Protein AF-A0A800LUM9-F1 (afdb_monomer)

Foldseek 3Di:
DDDAPLVCLVPVDPGPDDDDDPDDDDDDDDDSVNVVVVCVVPVVVVVVVVVVSVVVVVVVVVVVVVVVVVVVVVVD

Structure (mmCIF, N/CA/C/O backbone):
data_AF-A0A800LUM9-F1
#
_entry.id   AF-A0A800LUM9-F1
#
loop_
_atom_site.group_PDB
_atom_site.id
_atom_site.type_symbol
_atom_site.label_atom_id
_atom_site.label_alt_id
_atom_site.label_comp_id
_atom_site.label_asym_id
_atom_site.label_entity_id
_atom_site.label_seq_id
_atom_site.pdbx_PDB_ins_code
_atom_site.Cartn_x
_atom_site.Cartn_y
_atom_site.Cartn_z
_atom_site.occupancy
_atom_site.B_iso_or_equiv
_atom_site.auth_seq_id
_atom_site.auth_comp_id
_atom_site.auth_asym_id
_atom_site.auth_atom_id
_atom_site.pdbx_PDB_model_num
ATOM 1 N N . GLY A 1 1 ? -4.789 -11.774 -8.900 1.00 82.38 1 GLY A N 1
ATOM 2 C CA . GLY A 1 1 ? -4.955 -10.394 -9.395 1.00 82.38 1 GLY A CA 1
ATOM 3 C C . GLY A 1 1 ? -3.770 -9.534 -8.997 1.00 82.38 1 GLY A C 1
ATOM 4 O O . GLY A 1 1 ? -2.889 -10.014 -8.288 1.00 82.38 1 GLY A O 1
ATOM 5 N N . MET A 1 2 ? -3.748 -8.283 -9.453 1.00 88.38 2 MET A N 1
ATOM 6 C CA . MET A 1 2 ? -2.746 -7.276 -9.091 1.00 88.38 2 MET A CA 1
ATOM 7 C C . MET A 1 2 ? -3.379 -6.240 -8.157 1.00 88.38 2 MET A C 1
ATOM 9 O O . MET A 1 2 ? -4.530 -5.874 -8.352 1.00 88.38 2 MET A O 1
ATOM 13 N N . ILE A 1 3 ? -2.624 -5.776 -7.158 1.00 93.38 3 ILE A N 1
ATOM 14 C CA . ILE A 1 3 ? -3.029 -4.660 -6.291 1.00 93.38 3 ILE A CA 1
ATOM 15 C C . ILE A 1 3 ? -2.293 -3.389 -6.716 1.00 93.38 3 ILE A C 1
ATOM 17 O O . ILE A 1 3 ? -1.138 -3.468 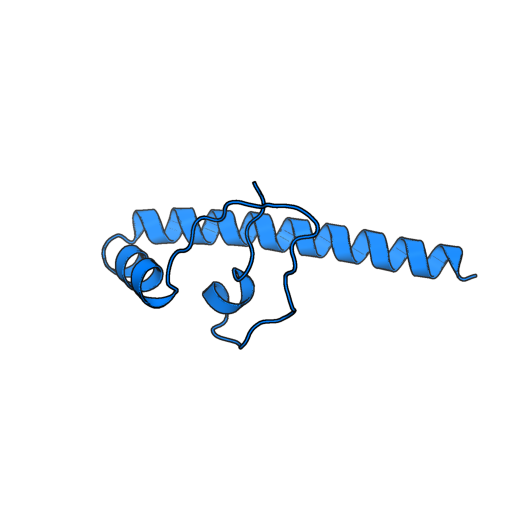-7.143 1.00 93.38 3 ILE A O 1
ATOM 21 N N . VAL A 1 4 ? -2.927 -2.234 -6.574 1.00 94.31 4 VAL A N 1
ATOM 22 C CA . VAL A 1 4 ? -2.306 -0.915 -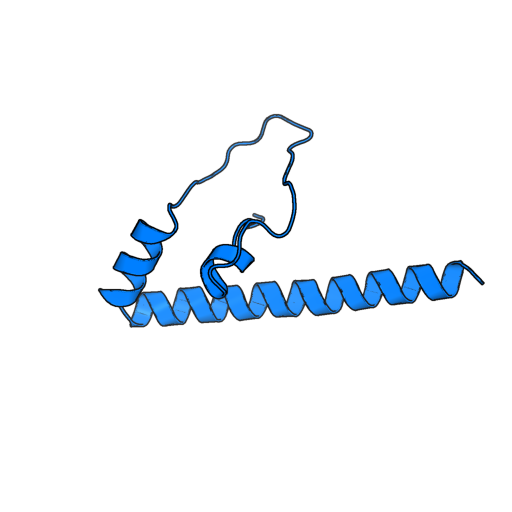6.761 1.00 94.31 4 VAL A CA 1
ATOM 23 C C . VAL A 1 4 ? -2.766 0.013 -5.639 1.00 94.31 4 VAL A C 1
ATOM 25 O O . VAL A 1 4 ? -3.789 -0.245 -5.012 1.00 94.31 4 VAL A O 1
ATOM 28 N N . GLY A 1 5 ? -2.004 1.074 -5.370 1.00 94.12 5 GLY A N 1
ATOM 29 C CA . GLY A 1 5 ? -2.280 1.989 -4.253 1.00 94.12 5 GLY A CA 1
ATOM 30 C C . GLY A 1 5 ? -1.783 1.477 -2.898 1.00 94.12 5 GLY A C 1
ATOM 31 O O . GLY A 1 5 ? -1.995 2.124 -1.877 1.00 94.12 5 GLY A O 1
ATOM 32 N N . GLU A 1 6 ? -1.075 0.346 -2.876 1.00 95.25 6 GLU A N 1
ATOM 33 C CA . GLU A 1 6 ? -0.586 -0.263 -1.644 1.00 95.25 6 GLU A CA 1
ATOM 34 C C . GLU A 1 6 ? 0.491 0.571 -0.951 1.00 95.25 6 GLU A C 1
ATOM 36 O O . GLU A 1 6 ? 0.561 0.573 0.271 1.00 95.25 6 GLU A O 1
ATOM 41 N N . LEU A 1 7 ? 1.306 1.293 -1.726 1.00 95.06 7 LEU A N 1
ATOM 42 C CA . LEU A 1 7 ? 2.343 2.172 -1.187 1.00 95.06 7 LEU A CA 1
ATOM 43 C C . LEU A 1 7 ? 1.709 3.262 -0.320 1.00 95.06 7 LEU A C 1
ATOM 45 O O . LEU A 1 7 ? 2.012 3.331 0.863 1.00 95.06 7 LEU A O 1
ATOM 49 N N . ALA A 1 8 ? 0.729 3.984 -0.875 1.00 94.44 8 ALA A N 1
ATOM 50 C CA . ALA A 1 8 ? -0.003 5.038 -0.174 1.00 94.44 8 ALA A CA 1
ATOM 51 C C . ALA A 1 8 ? -0.771 4.522 1.058 1.00 94.44 8 ALA A C 1
ATOM 53 O O . ALA A 1 8 ? -0.953 5.248 2.036 1.00 94.44 8 ALA A O 1
ATOM 54 N N . LEU A 1 9 ? -1.225 3.262 1.037 1.00 94.56 9 LEU A N 1
ATOM 55 C CA . LEU A 1 9 ? -1.834 2.642 2.213 1.00 94.56 9 LEU A CA 1
ATOM 56 C C . LEU A 1 9 ? -0.811 2.422 3.341 1.00 94.56 9 LEU A C 1
ATOM 58 O O . LEU A 1 9 ? -1.171 2.596 4.504 1.00 94.56 9 LEU A O 1
ATOM 62 N N . VAL A 1 10 ? 0.431 2.052 3.006 1.00 94.25 10 VAL A N 1
ATOM 63 C CA . VAL A 1 10 ? 1.498 1.751 3.977 1.00 94.25 10 VAL A CA 1
ATOM 64 C C . VAL A 1 10 ? 2.156 3.010 4.536 1.00 94.25 10 VAL A C 1
ATOM 66 O O . VAL A 1 10 ? 2.360 3.081 5.745 1.00 94.25 10 VAL A O 1
ATOM 69 N N . ASP A 1 11 ? 2.514 3.977 3.691 1.00 93.25 11 ASP A N 1
ATOM 70 C CA . ASP A 1 11 ? 3.336 5.128 4.098 1.00 93.25 11 ASP A CA 1
ATOM 71 C C . ASP A 1 11 ? 2.562 6.452 4.215 1.00 93.25 11 ASP A C 1
ATOM 73 O O . ASP A 1 11 ? 3.094 7.429 4.737 1.00 93.25 11 ASP A O 1
ATOM 77 N N . GLY A 1 12 ? 1.306 6.494 3.757 1.00 92.50 12 GLY A N 1
ATOM 78 C CA . GLY A 1 12 ? 0.483 7.705 3.749 1.00 92.50 12 GLY A CA 1
ATOM 79 C C . GLY A 1 12 ? 0.883 8.744 2.695 1.00 92.50 12 GLY A C 1
ATOM 80 O O . GLY A 1 12 ? 0.277 9.816 2.647 1.00 92.50 12 GLY A O 1
ATOM 81 N N . SER A 1 13 ? 1.862 8.448 1.840 1.00 94.00 13 SER A N 1
ATOM 82 C CA . SER A 1 13 ? 2.300 9.344 0.771 1.00 94.00 13 SER A CA 1
ATOM 83 C C . SER A 1 13 ? 1.262 9.416 -0.359 1.00 94.00 13 SER A C 1
ATOM 85 O O . SER A 1 13 ? 0.483 8.479 -0.567 1.00 94.00 13 SER A O 1
ATOM 87 N N . PRO A 1 14 ? 1.259 10.495 -1.167 1.00 93.06 14 PRO A N 1
ATOM 88 C CA . PRO A 1 14 ? 0.502 10.528 -2.415 1.00 93.06 14 PRO A CA 1
ATOM 89 C C . PRO A 1 14 ? 0.876 9.376 -3.361 1.00 93.06 14 PRO A C 1
ATOM 91 O O . PRO A 1 14 ? 1.924 8.745 -3.224 1.00 93.06 14 PRO A O 1
ATOM 94 N N . ARG A 1 15 ? 0.034 9.128 -4.377 1.00 92.44 15 ARG A N 1
ATOM 95 C CA . ARG A 1 15 ? 0.271 8.079 -5.387 1.00 92.44 15 ARG A CA 1
ATOM 96 C C . ARG A 1 15 ? 1.713 8.122 -5.923 1.00 92.44 15 ARG A C 1
ATOM 98 O O . ARG A 1 15 ? 2.178 9.158 -6.391 1.00 92.44 15 ARG A O 1
ATOM 105 N N . SER A 1 16 ? 2.391 6.979 -5.917 1.00 93.62 16 SER A N 1
ATOM 106 C CA . SER A 1 16 ? 3.762 6.860 -6.434 1.00 93.62 16 SER A CA 1
ATOM 107 C C . SER A 1 16 ? 3.832 6.882 -7.963 1.00 93.62 16 SER A C 1
ATOM 109 O O . SER A 1 16 ? 4.861 7.220 -8.540 1.00 93.62 16 SER A O 1
ATOM 111 N N . ALA A 1 17 ? 2.738 6.506 -8.629 1.00 93.69 17 ALA A N 1
ATOM 112 C CA . ALA A 1 17 ? 2.639 6.424 -10.079 1.00 93.69 17 ALA A CA 1
ATOM 113 C C . ALA A 1 17 ? 1.178 6.523 -10.546 1.00 93.69 17 ALA A C 1
ATOM 115 O O . ALA A 1 17 ? 0.234 6.537 -9.751 1.00 93.69 17 ALA A O 1
ATOM 116 N N . ARG A 1 18 ? 0.993 6.578 -11.868 1.00 93.56 18 ARG A N 1
ATOM 117 C CA . ARG A 1 18 ? -0.314 6.428 -12.521 1.00 93.56 18 ARG A CA 1
ATOM 118 C C . ARG A 1 18 ? -0.531 4.958 -12.879 1.00 93.56 18 ARG A C 1
ATOM 120 O O . ARG A 1 18 ? 0.378 4.333 -13.413 1.00 93.56 18 ARG A O 1
ATOM 127 N N . ALA A 1 19 ? -1.726 4.439 -12.619 1.00 93.12 19 ALA A N 1
ATOM 128 C CA . ALA A 1 19 ? -2.167 3.138 -13.108 1.00 93.12 19 ALA A CA 1
ATOM 129 C C . ALA A 1 19 ? -3.182 3.363 -14.234 1.00 93.12 19 ALA A C 1
ATOM 131 O O . ALA A 1 19 ? -4.118 4.143 -14.068 1.00 93.12 19 ALA A O 1
ATOM 132 N N . PHE A 1 20 ? -2.974 2.702 -15.368 1.00 94.44 20 PHE A N 1
ATOM 133 C CA . PHE A 1 20 ? -3.865 2.743 -16.524 1.00 94.44 20 PHE A CA 1
ATOM 134 C C . PHE A 1 20 ? -4.217 1.315 -16.921 1.00 94.44 20 PHE A C 1
ATOM 136 O O . PHE A 1 20 ? -3.381 0.420 -16.786 1.00 94.44 20 PHE A O 1
ATOM 143 N N . SER A 1 21 ? -5.437 1.122 -17.416 1.00 95.31 21 SER A N 1
ATOM 144 C CA . SER A 1 21 ? -5.824 -0.120 -18.073 1.00 95.31 21 SER A CA 1
ATOM 145 C C . SER A 1 21 ? -5.734 0.039 -19.586 1.00 95.31 21 SER A C 1
ATOM 147 O O . SER A 1 21 ? -6.110 1.086 -20.110 1.00 95.31 21 SER A O 1
ATOM 149 N N . TYR A 1 22 ? -5.240 -0.990 -20.273 1.00 95.69 22 TYR A N 1
ATOM 150 C CA . TYR A 1 22 ? -5.202 -1.045 -21.740 1.00 95.69 22 TYR A CA 1
ATOM 151 C C . TYR A 1 22 ? -6.461 -1.681 -22.340 1.00 95.69 22 TYR A C 1
ATOM 153 O O . TYR A 1 22 ? -6.713 -1.530 -23.530 1.00 95.69 22 TYR A O 1
ATOM 161 N N . GLU A 1 23 ? -7.241 -2.374 -21.512 1.00 96.81 23 GLU A N 1
ATOM 162 C CA . GLU A 1 23 ? -8.441 -3.117 -21.892 1.00 96.81 23 GLU A CA 1
ATOM 163 C C . GLU A 1 23 ? -9.549 -2.880 -20.858 1.00 96.81 23 GLU A C 1
ATOM 165 O O . GLU A 1 23 ? -9.288 -2.392 -19.748 1.00 96.81 23 GLU A O 1
ATOM 170 N N . ASP A 1 24 ? -10.783 -3.256 -21.187 1.00 97.12 24 ASP A N 1
ATOM 171 C CA . ASP A 1 24 ? -11.891 -3.213 -20.234 1.00 97.12 24 ASP A CA 1
ATOM 172 C C . ASP A 1 24 ? -11.555 -4.063 -19.005 1.00 97.12 24 ASP A C 1
ATOM 174 O O . ASP A 1 24 ? -11.297 -5.263 -19.090 1.00 97.12 24 ASP A O 1
ATOM 178 N N . THR A 1 25 ? -11.500 -3.419 -17.839 1.00 95.75 25 THR A N 1
ATOM 179 C CA . THR A 1 25 ? -11.036 -4.042 -16.598 1.00 95.75 25 THR A CA 1
ATOM 180 C C . THR A 1 25 ? -11.985 -3.728 -15.460 1.00 95.75 25 THR A C 1
ATOM 182 O O . THR A 1 25 ? -12.299 -2.573 -15.182 1.00 95.75 25 THR A O 1
ATOM 185 N N . THR A 1 26 ? -12.400 -4.771 -14.750 1.00 95.88 26 THR A N 1
ATOM 186 C CA . THR A 1 26 ? -13.134 -4.645 -13.493 1.00 95.88 26 THR A CA 1
ATOM 187 C C . THR A 1 26 ? -12.153 -4.588 -12.330 1.00 95.88 26 THR A C 1
ATOM 189 O O . THR A 1 26 ? -11.279 -5.447 -12.197 1.00 95.88 26 THR A O 1
ATOM 192 N N . VAL A 1 27 ? -12.316 -3.591 -11.463 1.00 95.75 27 VAL A N 1
ATOM 193 C CA . VAL A 1 27 ? -11.511 -3.425 -10.250 1.00 95.75 27 VAL A CA 1
ATOM 194 C C . VAL A 1 27 ? -12.391 -3.489 -9.010 1.00 95.75 27 VAL A C 1
ATOM 196 O O . VAL A 1 27 ? -13.564 -3.128 -9.045 1.00 95.75 27 VAL A O 1
ATOM 199 N N . LEU A 1 28 ? -11.801 -3.944 -7.908 1.00 96.12 28 LEU A N 1
ATOM 200 C CA . LEU A 1 28 ? -12.381 -3.807 -6.578 1.00 96.12 28 LEU A CA 1
ATOM 201 C C . LEU A 1 28 ? -11.696 -2.633 -5.889 1.00 96.12 28 LEU A C 1
ATOM 203 O O . LEU A 1 28 ? -10.469 -2.613 -5.772 1.00 96.12 28 LEU A O 1
ATOM 207 N N . GLU A 1 29 ? -12.490 -1.668 -5.442 1.00 95.50 29 GLU A N 1
ATOM 208 C CA . GLU A 1 29 ? -12.010 -0.507 -4.704 1.00 95.50 29 GLU A CA 1
ATOM 209 C C . GLU A 1 29 ? -12.265 -0.695 -3.209 1.00 95.50 29 GLU A C 1
ATOM 211 O O . GLU A 1 29 ? -13.347 -1.108 -2.791 1.00 95.50 29 GLU A O 1
ATOM 216 N N . ILE A 1 30 ? -11.259 -0.365 -2.401 1.00 95.44 30 ILE A N 1
ATOM 217 C CA . ILE A 1 30 ? -11.392 -0.238 -0.953 1.00 95.44 30 ILE A CA 1
ATOM 218 C C . ILE A 1 30 ? -10.777 1.104 -0.575 1.00 95.44 30 ILE A C 1
ATOM 220 O O . ILE A 1 30 ? -9.607 1.352 -0.877 1.00 95.44 30 ILE A O 1
ATOM 224 N N . LYS A 1 31 ? -11.549 1.972 0.084 1.00 95.75 31 LYS A N 1
ATOM 225 C CA . LYS A 1 31 ? -11.033 3.264 0.547 1.00 95.75 31 LYS A CA 1
ATOM 226 C C . LYS A 1 31 ? -10.001 3.048 1.649 1.00 95.75 31 LYS A C 1
ATOM 228 O O . LYS A 1 31 ? -10.168 2.183 2.510 1.00 95.75 31 LYS A O 1
ATOM 233 N N . SER A 1 32 ? -8.949 3.866 1.644 1.00 94.19 32 SER A N 1
ATOM 234 C CA . SER A 1 32 ? -7.866 3.779 2.631 1.00 94.19 32 SER A CA 1
ATOM 235 C C . SER A 1 32 ? -8.371 3.900 4.066 1.00 94.19 32 SER A C 1
ATOM 237 O O . SER A 1 32 ? -7.893 3.188 4.943 1.00 94.19 32 SER A O 1
ATOM 239 N N . ASP A 1 33 ? -9.344 4.774 4.304 1.00 95.88 33 ASP A N 1
ATOM 240 C CA . ASP A 1 33 ? -9.829 5.051 5.656 1.00 95.88 33 ASP A CA 1
ATOM 241 C C . ASP A 1 33 ? -10.704 3.907 6.175 1.00 95.88 33 ASP A C 1
ATOM 243 O O . ASP A 1 33 ? -10.579 3.514 7.332 1.00 95.88 33 ASP A O 1
ATOM 247 N N . ASP A 1 34 ? -11.494 3.288 5.293 1.00 97.38 34 ASP A N 1
ATOM 248 C CA . ASP A 1 34 ? -12.321 2.128 5.629 1.00 97.38 34 ASP A CA 1
ATOM 249 C C . ASP A 1 34 ? -11.450 0.921 5.996 1.00 9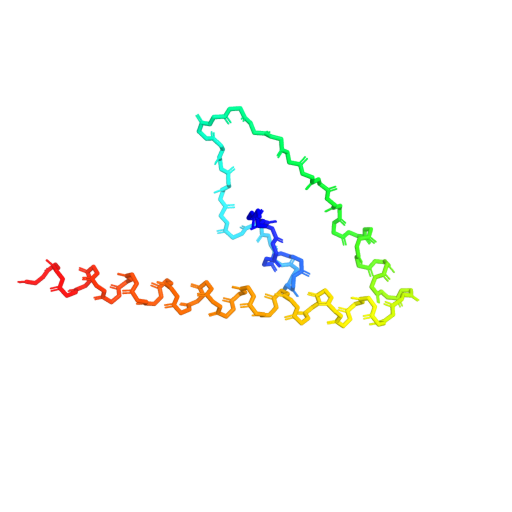7.38 34 ASP A C 1
ATOM 251 O O . ASP A 1 34 ? -11.669 0.281 7.027 1.00 97.38 34 ASP A O 1
ATOM 255 N N . ILE A 1 35 ? -10.414 0.620 5.198 1.00 96.44 35 ILE A N 1
ATOM 256 C CA . ILE A 1 35 ? -9.526 -0.506 5.514 1.00 96.44 35 ILE A CA 1
ATOM 257 C C . ILE A 1 35 ? -8.685 -0.232 6.760 1.00 96.44 35 ILE A C 1
ATOM 259 O O . ILE A 1 35 ? -8.519 -1.141 7.568 1.00 96.44 35 ILE A O 1
ATOM 263 N N . ARG A 1 36 ? -8.196 0.999 6.968 1.00 95.88 36 ARG A N 1
ATOM 264 C CA . ARG A 1 36 ? -7.475 1.363 8.201 1.00 95.88 36 ARG A CA 1
ATOM 265 C C . ARG A 1 36 ? -8.353 1.159 9.426 1.00 95.88 36 ARG A C 1
ATOM 267 O O . ARG A 1 36 ? -7.930 0.457 10.340 1.00 95.88 36 ARG A O 1
ATOM 274 N N . LYS A 1 37 ? -9.595 1.644 9.384 1.00 97.88 37 LYS A N 1
ATOM 275 C CA . LYS A 1 37 ? -10.566 1.441 10.461 1.00 97.88 37 LYS A CA 1
ATOM 276 C C . LYS A 1 37 ? -10.786 -0.044 10.763 1.00 97.88 37 LYS A C 1
ATOM 278 O O . LYS A 1 37 ? -10.742 -0.440 11.921 1.00 97.88 37 LYS A O 1
ATOM 283 N N . ILE A 1 38 ? -10.947 -0.887 9.738 1.00 97.88 38 ILE A N 1
ATOM 284 C CA . ILE A 1 38 ? -11.091 -2.343 9.921 1.00 97.88 38 ILE A CA 1
ATOM 285 C C . ILE A 1 38 ? -9.830 -2.959 10.543 1.00 97.88 38 ILE A C 1
ATOM 287 O O . ILE A 1 38 ? -9.931 -3.837 11.398 1.00 97.88 38 ILE A O 1
ATOM 291 N N . MET A 1 39 ? -8.637 -2.540 10.118 1.00 97.62 39 MET A N 1
ATOM 292 C CA . MET A 1 39 ? -7.381 -3.061 10.666 1.00 97.62 39 MET A CA 1
ATOM 293 C C . MET A 1 39 ? -7.168 -2.654 12.129 1.00 97.62 39 MET A C 1
ATOM 295 O O . MET A 1 39 ? -6.599 -3.439 12.886 1.00 97.62 39 MET A O 1
ATOM 299 N N . GLU A 1 40 ? -7.627 -1.462 12.516 1.00 97.31 40 GLU A N 1
ATOM 300 C CA . GLU A 1 40 ? -7.609 -0.965 13.896 1.00 97.31 40 GLU A CA 1
ATOM 301 C C . GLU A 1 40 ? -8.637 -1.691 14.772 1.00 97.31 40 GLU A C 1
ATOM 303 O O . GLU A 1 40 ? -8.303 -2.138 15.868 1.00 97.31 40 GLU A O 1
ATOM 308 N N . GLU A 1 41 ? -9.865 -1.868 14.275 1.00 98.62 41 GLU A N 1
ATOM 309 C CA . GLU A 1 41 ? -10.946 -2.562 14.988 1.00 98.62 41 GLU A CA 1
ATOM 310 C C . GLU A 1 41 ? -10.665 -4.068 15.132 1.00 98.62 41 GLU A C 1
ATOM 312 O O . GLU A 1 41 ? -10.968 -4.676 16.159 1.00 98.62 41 GLU A O 1
ATOM 317 N N . TYR A 1 42 ? -10.012 -4.669 14.131 1.00 98.56 42 TYR A N 1
ATOM 318 C CA . TYR A 1 42 ? -9.659 -6.087 14.101 1.00 98.56 42 TYR A CA 1
ATOM 319 C C . TYR A 1 42 ? -8.149 -6.284 13.857 1.00 98.56 42 TYR A C 1
ATOM 321 O O . TYR A 1 42 ? -7.738 -6.660 12.750 1.00 98.56 42 TYR A O 1
ATOM 329 N N . PRO A 1 43 ? -7.289 -6.155 14.889 1.00 98.25 43 PRO A N 1
ATOM 330 C CA . PRO A 1 43 ? -5.827 -6.192 14.736 1.00 98.25 43 PRO A CA 1
ATOM 331 C C . PRO A 1 43 ? -5.276 -7.460 14.074 1.00 98.25 43 PRO A C 1
ATOM 333 O O . PRO A 1 43 ? -4.266 -7.419 13.371 1.00 98.25 43 PRO A O 1
ATOM 336 N N . ARG A 1 44 ? -5.950 -8.607 14.242 1.00 98.38 44 ARG A N 1
ATOM 337 C CA . ARG A 1 44 ? -5.576 -9.854 13.553 1.00 98.38 44 ARG A CA 1
ATOM 338 C C . ARG A 1 44 ? -5.727 -9.735 12.034 1.00 98.38 44 ARG A C 1
ATOM 340 O O . ARG A 1 44 ? -4.882 -10.251 11.305 1.00 98.38 44 ARG A O 1
ATOM 347 N N . ILE A 1 45 ? -6.771 -9.053 11.561 1.00 98.25 45 ILE A N 1
ATOM 348 C CA . ILE A 1 45 ? -6.951 -8.740 10.138 1.00 98.25 45 ILE A CA 1
ATOM 349 C C . ILE A 1 45 ? -5.859 -7.765 9.701 1.00 98.25 45 ILE A C 1
ATOM 351 O O . ILE A 1 45 ? -5.195 -8.030 8.701 1.00 98.25 45 ILE A O 1
ATOM 355 N N . GLY A 1 46 ? -5.601 -6.713 10.486 1.00 98.12 46 GLY A N 1
ATOM 356 C CA . GLY A 1 46 ? -4.507 -5.768 10.237 1.00 98.12 46 GLY A CA 1
ATOM 357 C C . GLY A 1 46 ? -3.152 -6.444 10.048 1.00 98.12 46 GLY A C 1
ATOM 358 O O . GLY A 1 46 ? -2.470 -6.202 9.052 1.00 98.12 46 GLY A O 1
ATOM 359 N N . TYR A 1 47 ? -2.800 -7.379 10.933 1.00 98.44 47 TYR A N 1
ATOM 360 C CA . TYR A 1 47 ? -1.579 -8.173 10.806 1.00 98.44 47 TYR A CA 1
ATOM 361 C C . TYR A 1 47 ? -1.536 -8.973 9.497 1.00 98.44 47 TYR A C 1
ATOM 363 O O . TYR A 1 47 ? -0.524 -8.955 8.795 1.00 98.44 47 TYR A O 1
ATOM 371 N N . ILE A 1 48 ? -2.625 -9.663 9.142 1.00 98.31 48 ILE A N 1
ATOM 372 C CA . ILE A 1 48 ? -2.695 -10.469 7.913 1.00 98.31 48 ILE A CA 1
ATOM 373 C C . ILE A 1 48 ? -2.546 -9.580 6.674 1.00 98.31 48 ILE A C 1
ATOM 375 O O . ILE A 1 48 ? -1.765 -9.911 5.776 1.00 98.31 48 ILE A O 1
ATOM 379 N N . VAL A 1 49 ? -3.258 -8.451 6.633 1.00 96.88 49 VAL A N 1
ATOM 380 C CA . VAL A 1 49 ? -3.187 -7.480 5.534 1.00 96.88 49 VAL A CA 1
ATOM 381 C C . VAL A 1 49 ? -1.764 -6.951 5.406 1.00 96.88 49 VAL A C 1
ATOM 383 O O . VAL A 1 49 ? -1.153 -7.106 4.348 1.00 96.88 49 VAL A O 1
ATOM 386 N N . MET A 1 50 ? -1.190 -6.419 6.487 1.00 97.19 50 MET A N 1
ATOM 387 C CA . MET A 1 50 ? 0.133 -5.798 6.449 1.00 97.19 50 MET A CA 1
ATOM 388 C C . MET A 1 50 ? 1.245 -6.806 6.128 1.00 97.19 50 MET A C 1
ATOM 390 O O . MET A 1 50 ? 2.133 -6.514 5.325 1.00 97.19 50 MET A O 1
ATOM 394 N N . ARG A 1 51 ? 1.168 -8.035 6.659 1.00 98.06 51 ARG A N 1
ATOM 395 C CA . ARG A 1 51 ? 2.082 -9.132 6.294 1.00 98.06 51 ARG A CA 1
ATOM 396 C C . ARG A 1 51 ? 2.032 -9.420 4.794 1.00 98.06 51 ARG A C 1
ATOM 398 O O . ARG A 1 51 ? 3.076 -9.579 4.161 1.00 98.06 51 ARG A O 1
ATOM 405 N N . ASN A 1 52 ? 0.834 -9.493 4.219 1.00 96.69 52 ASN A N 1
ATOM 406 C CA . ASN A 1 52 ? 0.670 -9.769 2.794 1.00 96.69 52 ASN A CA 1
ATOM 407 C C . ASN A 1 52 ? 1.164 -8.599 1.929 1.00 96.69 52 ASN A C 1
ATOM 409 O O . ASN A 1 52 ? 1.844 -8.839 0.928 1.00 96.69 52 ASN A O 1
ATOM 413 N N . LEU A 1 53 ? 0.906 -7.352 2.339 1.00 96.25 53 LEU A N 1
ATOM 414 C CA . LEU A 1 53 ? 1.448 -6.158 1.681 1.00 96.25 53 LEU A CA 1
ATOM 415 C C . LEU A 1 53 ? 2.978 -6.150 1.700 1.00 96.25 53 LEU A C 1
ATOM 417 O O . LEU A 1 53 ? 3.594 -5.964 0.650 1.00 96.25 53 LEU A O 1
ATOM 421 N N . ALA A 1 54 ? 3.598 -6.445 2.845 1.00 9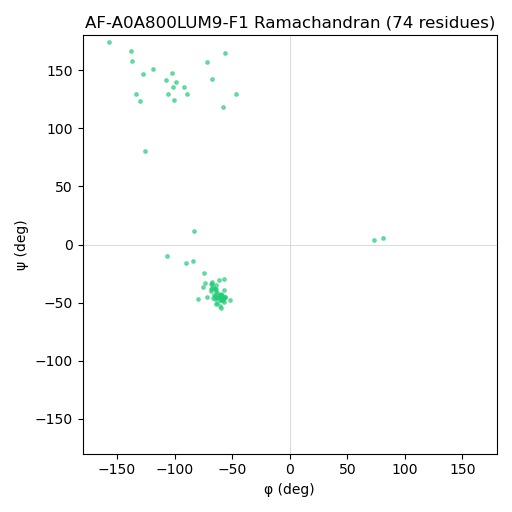7.25 54 ALA A N 1
ATOM 422 C CA . ALA A 1 54 ? 5.050 -6.541 2.958 1.00 97.25 54 ALA A CA 1
ATOM 423 C C . ALA A 1 54 ? 5.622 -7.576 1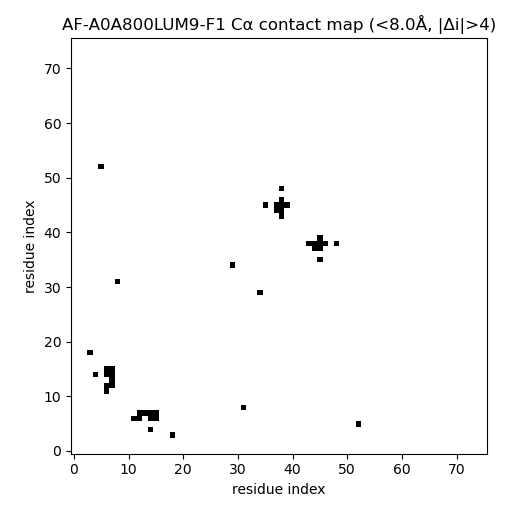.975 1.00 97.25 54 ALA A C 1
ATOM 425 O O . ALA A 1 54 ? 6.567 -7.282 1.239 1.00 97.25 54 ALA A O 1
ATOM 426 N N . VAL A 1 55 ? 5.017 -8.767 1.875 1.00 97.12 55 VAL A N 1
ATOM 427 C CA . VAL A 1 55 ? 5.435 -9.793 0.902 1.00 97.12 55 VAL A CA 1
ATOM 428 C C . VAL A 1 55 ? 5.331 -9.281 -0.540 1.00 97.12 55 VAL A C 1
ATOM 430 O O . VAL A 1 55 ? 6.260 -9.490 -1.327 1.00 97.12 55 VAL A O 1
ATOM 433 N N . VAL A 1 56 ? 4.238 -8.598 -0.897 1.00 96.19 56 VAL A N 1
ATOM 434 C CA . VAL A 1 56 ? 4.041 -8.023 -2.240 1.00 96.19 56 VAL A CA 1
ATOM 435 C C . VAL A 1 56 ? 5.096 -6.961 -2.549 1.00 96.19 56 VAL A C 1
ATOM 437 O O . VAL A 1 56 ? 5.761 -7.050 -3.584 1.00 96.19 56 VAL A O 1
ATOM 440 N N . LEU A 1 57 ? 5.295 -6.001 -1.647 1.00 96.12 57 LEU A N 1
ATOM 441 C CA . LEU A 1 57 ? 6.263 -4.916 -1.805 1.00 96.12 57 LEU A CA 1
ATOM 442 C C . LEU A 1 57 ? 7.691 -5.450 -1.933 1.00 96.12 57 LEU A C 1
ATOM 444 O O . LEU A 1 57 ? 8.421 -5.057 -2.842 1.00 96.12 57 LEU A O 1
ATOM 448 N N . THR A 1 58 ? 8.070 -6.429 -1.107 1.00 97.69 58 THR A N 1
ATOM 449 C CA . THR A 1 58 ? 9.420 -7.013 -1.165 1.00 97.69 58 THR A CA 1
ATOM 450 C C . THR A 1 58 ? 9.657 -7.762 -2.482 1.00 97.69 58 THR A C 1
ATOM 452 O O . THR A 1 58 ? 10.752 -7.713 -3.044 1.00 97.69 58 THR A O 1
ATOM 455 N N . ARG A 1 59 ? 8.637 -8.456 -3.010 1.00 96.50 59 ARG A N 1
ATOM 456 C CA . ARG A 1 59 ? 8.709 -9.101 -4.334 1.00 96.50 59 ARG A CA 1
ATOM 457 C C . ARG A 1 59 ? 8.854 -8.069 -5.452 1.00 96.50 59 ARG A C 1
ATOM 459 O O . ARG A 1 59 ? 9.697 -8.254 -6.326 1.00 96.50 59 ARG A O 1
ATOM 466 N N . ARG A 1 60 ? 8.081 -6.978 -5.409 1.00 95.44 60 ARG A N 1
ATOM 467 C CA . ARG A 1 60 ? 8.178 -5.879 -6.385 1.00 95.44 60 ARG A CA 1
ATOM 468 C C . ARG A 1 60 ? 9.559 -5.239 -6.365 1.00 95.44 60 ARG A C 1
ATOM 470 O O . ARG A 1 60 ? 10.167 -5.139 -7.421 1.00 95.44 60 ARG A O 1
ATOM 477 N N . LEU A 1 61 ? 10.089 -4.920 -5.184 1.00 96.38 61 LEU A N 1
ATOM 478 C CA . LEU A 1 61 ? 11.427 -4.345 -5.033 1.00 96.38 61 LEU A CA 1
ATOM 479 C C . LEU A 1 61 ? 12.509 -5.236 -5.660 1.00 96.38 61 LEU A C 1
ATOM 481 O O . LEU A 1 61 ? 13.308 -4.763 -6.465 1.00 96.38 61 LEU A O 1
ATOM 485 N N . ARG A 1 62 ? 12.507 -6.542 -5.353 1.00 97.69 62 ARG A N 1
ATOM 486 C CA . ARG A 1 62 ? 13.464 -7.491 -5.952 1.00 97.69 62 ARG A CA 1
ATOM 487 C C . ARG A 1 62 ? 13.334 -7.556 -7.474 1.00 97.69 62 ARG A C 1
ATOM 489 O O . ARG A 1 62 ? 14.346 -7.530 -8.167 1.00 97.69 62 ARG A O 1
ATOM 496 N N . ASN A 1 63 ? 12.108 -7.604 -7.993 1.00 96.38 63 ASN A N 1
ATOM 497 C CA . ASN A 1 63 ? 11.863 -7.654 -9.435 1.00 96.38 63 ASN A CA 1
ATOM 498 C C . ASN A 1 63 ? 12.310 -6.368 -10.140 1.00 96.38 63 ASN A C 1
ATOM 500 O O . ASN A 1 63 ? 12.942 -6.445 -11.191 1.00 96.38 63 ASN A O 1
ATOM 504 N N . THR A 1 64 ? 12.022 -5.200 -9.563 1.00 95.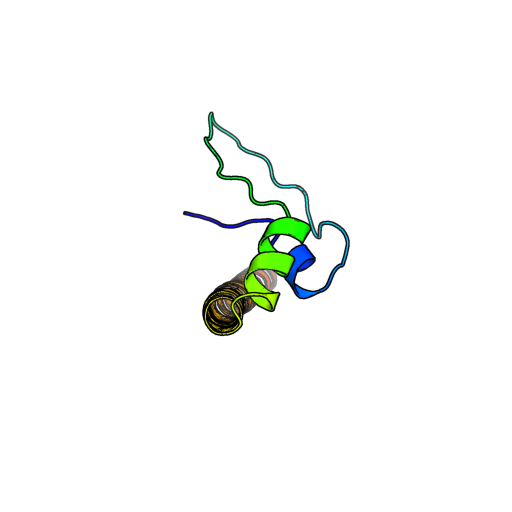44 64 THR A N 1
ATOM 505 C CA . THR A 1 64 ? 12.473 -3.907 -10.091 1.00 95.44 64 THR A CA 1
ATOM 506 C C . THR A 1 64 ? 13.996 -3.829 -10.103 1.00 95.44 64 THR A C 1
ATOM 508 O O . THR A 1 64 ? 14.569 -3.490 -11.134 1.00 95.44 64 THR A O 1
ATOM 511 N N . ASN A 1 65 ? 14.663 -4.242 -9.020 1.00 96.31 65 ASN A N 1
ATOM 512 C CA . ASN A 1 65 ? 16.127 -4.284 -8.967 1.00 96.31 65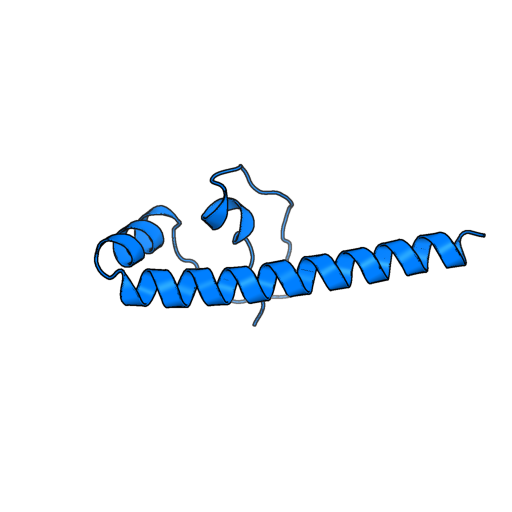 ASN A CA 1
ATOM 513 C C . ASN A 1 65 ? 16.718 -5.196 -10.053 1.00 96.31 65 ASN A C 1
ATOM 515 O O . ASN A 1 65 ? 17.690 -4.821 -10.703 1.00 96.31 65 ASN A O 1
ATOM 519 N N . LEU A 1 66 ? 16.130 -6.376 -10.282 1.00 95.75 66 LEU A N 1
ATOM 520 C CA . LEU A 1 66 ? 16.577 -7.289 -11.341 1.00 95.75 66 LEU A CA 1
ATOM 521 C C . LEU A 1 66 ? 16.393 -6.693 -12.742 1.00 95.75 66 LEU A C 1
ATOM 523 O O . LEU A 1 66 ? 17.281 -6.847 -13.578 1.00 95.75 66 LEU A O 1
ATOM 527 N N . ARG A 1 67 ? 15.273 -6.006 -12.997 1.00 95.25 67 ARG A N 1
ATOM 528 C CA . ARG A 1 67 ? 15.013 -5.337 -14.283 1.00 95.25 67 ARG A CA 1
ATOM 529 C C . ARG A 1 67 ? 16.012 -4.216 -14.543 1.00 95.25 67 ARG A C 1
ATOM 531 O O . ARG A 1 67 ? 16.673 -4.249 -15.573 1.00 95.25 67 ARG A O 1
ATOM 538 N N . LEU A 1 68 ? 16.184 -3.312 -13.577 1.00 95.38 68 LEU A N 1
ATOM 539 C CA . LEU A 1 68 ? 17.151 -2.214 -13.665 1.00 95.38 68 LEU A CA 1
ATOM 540 C C . LEU A 1 68 ? 18.565 -2.737 -13.912 1.00 95.38 68 LEU A C 1
ATOM 542 O O . LEU A 1 68 ? 19.271 -2.250 -14.787 1.00 95.38 68 LEU A O 1
ATOM 546 N N . ARG A 1 69 ? 18.964 -3.780 -13.177 1.00 93.88 69 ARG A N 1
ATOM 547 C CA . ARG A 1 69 ? 20.260 -4.430 -13.366 1.00 93.88 69 ARG A CA 1
ATOM 548 C C . ARG A 1 69 ? 20.427 -4.940 -14.799 1.00 93.88 69 ARG A C 1
ATOM 550 O O . ARG A 1 69 ? 21.472 -4.715 -15.395 1.00 93.88 69 ARG A O 1
ATOM 557 N N . ASN A 1 70 ? 19.427 -5.638 -15.335 1.00 93.44 70 ASN A N 1
ATOM 558 C CA . ASN A 1 70 ? 19.501 -6.182 -16.688 1.00 93.44 70 ASN A CA 1
ATOM 559 C C . ASN A 1 70 ? 19.588 -5.061 -17.734 1.00 93.44 70 ASN A C 1
ATOM 561 O O . ASN A 1 70 ? 20.439 -5.142 -18.610 1.00 93.44 70 ASN A O 1
ATOM 565 N N . GLU A 1 71 ? 18.775 -4.010 -17.624 1.00 93.62 71 GLU A N 1
ATOM 566 C CA . GLU A 1 71 ? 18.826 -2.867 -18.549 1.00 93.62 71 GLU A CA 1
ATOM 567 C C . GLU A 1 71 ? 20.202 -2.190 -18.555 1.00 93.62 71 GLU A C 1
ATOM 569 O O . GLU A 1 71 ? 20.754 -1.950 -19.625 1.00 93.62 71 GLU A O 1
ATOM 574 N N . LEU A 1 72 ? 20.804 -1.983 -17.378 1.00 92.19 72 LEU A N 1
ATOM 575 C CA . LEU A 1 72 ? 22.147 -1.405 -17.256 1.00 92.19 72 LEU A CA 1
ATOM 576 C C . LEU A 1 72 ? 23.246 -2.288 -17.871 1.00 92.19 72 LEU A C 1
ATOM 578 O O . LEU A 1 72 ? 24.223 -1.766 -18.408 1.00 92.19 72 LEU A O 1
ATOM 582 N N . PHE A 1 73 ? 23.110 -3.616 -17.789 1.00 85.38 73 PHE A N 1
ATOM 583 C CA . PHE A 1 73 ? 24.071 -4.542 -18.395 1.00 85.38 73 PHE A CA 1
ATOM 584 C C . PHE A 1 73 ? 23.951 -4.616 -19.919 1.00 85.38 73 PHE A C 1
ATOM 586 O O . PHE A 1 73 ? 24.969 -4.796 -20.575 1.00 85.38 73 PHE A O 1
ATOM 593 N N . TRP A 1 74 ? 22.744 -4.475 -20.474 1.00 75.56 74 TRP A N 1
ATOM 594 C CA . TRP A 1 74 ? 22.513 -4.497 -21.925 1.00 75.56 74 TRP A CA 1
ATOM 595 C C . TRP A 1 74 ? 22.738 -3.138 -22.604 1.00 75.56 74 TRP A C 1
ATOM 597 O O . TRP A 1 74 ? 22.844 -3.084 -23.825 1.00 75.56 74 TRP A O 1
ATOM 607 N N . SER A 1 75 ? 22.823 -2.044 -21.841 1.00 68.38 75 SER A N 1
ATOM 608 C CA . SER A 1 75 ? 23.183 -0.710 -22.347 1.00 68.38 75 SER A CA 1
ATOM 609 C C . SER A 1 75 ? 24.697 -0.473 -22.481 1.00 68.38 75 SER A C 1
ATOM 611 O O . SER A 1 75 ? 25.120 0.673 -22.643 1.00 68.38 75 SER A O 1
ATOM 613 N N . ARG A 1 76 ? 25.514 -1.524 -22.365 1.00 53.72 76 ARG A N 1
ATOM 614 C CA . ARG A 1 76 ? 26.974 -1.492 -22.500 1.00 53.72 76 ARG A CA 1
ATOM 615 C C . ARG A 1 76 ? 27.413 -2.459 -23.590 1.00 53.72 76 ARG A C 1
ATOM 617 O O . ARG A 1 76 ? 28.374 -2.098 -24.300 1.00 53.72 76 ARG A O 1
#

Radius of gyration: 15.71 Å; Cα contacts (8 Å, |Δi|>4): 22; chains: 1; bounding box: 40×21×38 Å

Sequence (76 aa):
GMIVGELALVDGSPRSARAFSYEDTTVLEIKSDDIRKIMEEYPRIGYIVMRNLAVVLTRRLRN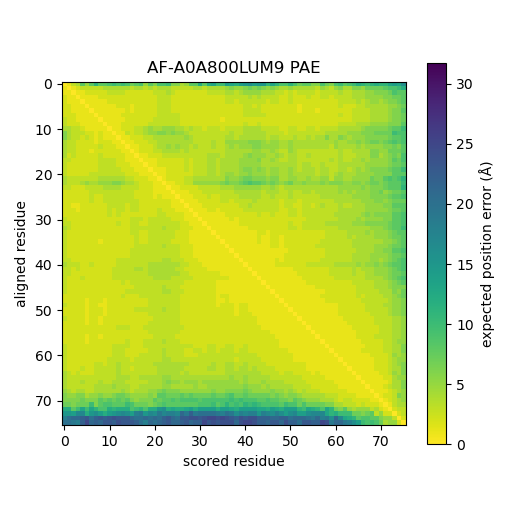TNLRLRNELFWSR

pLDDT: mean 94.19, std 6.57, range [53.72, 98.62]

Mean predicted aligned error: 3.74 Å

Solvent-accessible surface area (backbone atoms only — not comparable to full-atom values): 4894 Å² total; per-residue (Å²): 139,86,89,79,68,60,63,34,65,75,73,69,48,74,79,91,71,86,89,82,77,97,58,98,74,92,81,89,86,78,58,68,67,60,54,49,51,50,24,69,76,36,54,71,57,30,50,54,52,50,55,52,50,5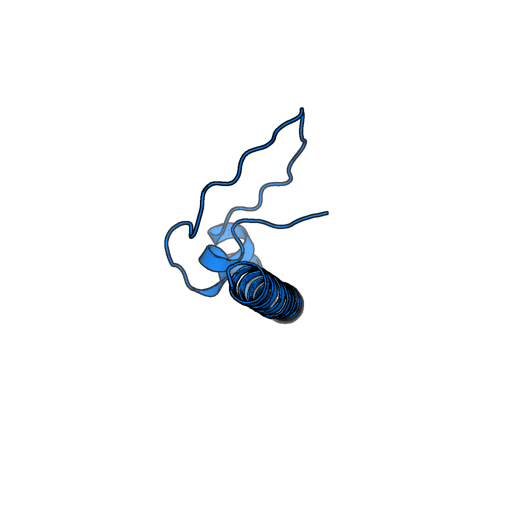0,54,51,51,54,52,48,52,54,51,51,52,52,51,54,52,51,53,61,62,72,74,109

Secondary structure (DSSP, 8-state):
----SHHHHHH-PSPSS----SS--------HHHHHHHHHH-HHHHHHHHHHHHHHHHHHHHHHHHHHHHHHHHT-